Protein AF-A0A959T9N3-F1 (afdb_monomer)

Sequence (87 aa):
VSPDDPGVVYVLAGREDDSGFRGLYRSTNSGLQFNLRSNSPNLFGYQENGADNGGQSWYDMALAADPGDAQVVYVGGINVWKSTNGG

Secondary structure (DSSP, 8-state):
--SS-TT-EEEEEE-TTT--EEEEEEESSTTS--EEEE--S-TTSSSTT---S---TTT--EEEEETTEEEEEEEESSSEEEESS--

Solvent-accessible surface area (backbone atoms only — not comparable to full-atom values): 4580 Å² total; per-residue (Å²): 93,15,73,55,34,66,36,33,26,68,46,80,41,51,34,89,91,49,15,12,44,53,26,36,29,36,12,78,60,61,63,78,52,74,43,84,47,38,59,68,61,21,62,25,10,86,48,94,77,13,80,42,76,41,36,40,43,86,79,42,74,44,78,45,49,34,63,88,37,60,34,29,34,39,42,37,40,82,42,80,46,79,35,78,74,50,76

Nearest PDB structures (foldseek):
  3hie-assembly2_D  TM=3.954E-01  e=2.291E+00  Saccharomyces cerevisiae
  6ous-assembly2_U  TM=2.422E-01  e=2.161E+00  Homo sapiens

Structure (mmC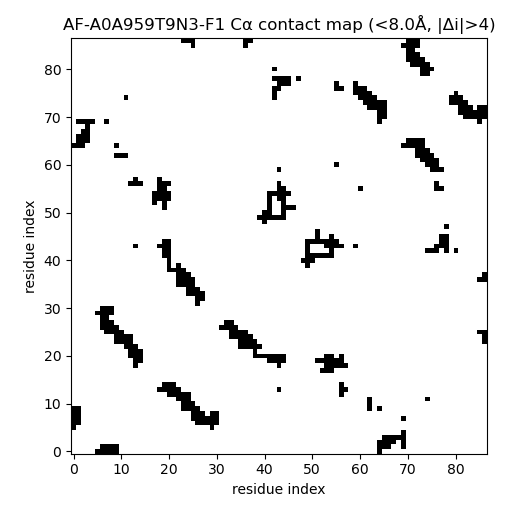IF, N/CA/C/O backbone):
data_AF-A0A959T9N3-F1
#
_entry.id   AF-A0A959T9N3-F1
#
loop_
_atom_site.group_PDB
_atom_site.id
_atom_site.type_symbol
_atom_site.label_atom_id
_atom_site.label_alt_id
_atom_site.label_comp_id
_atom_site.label_asym_i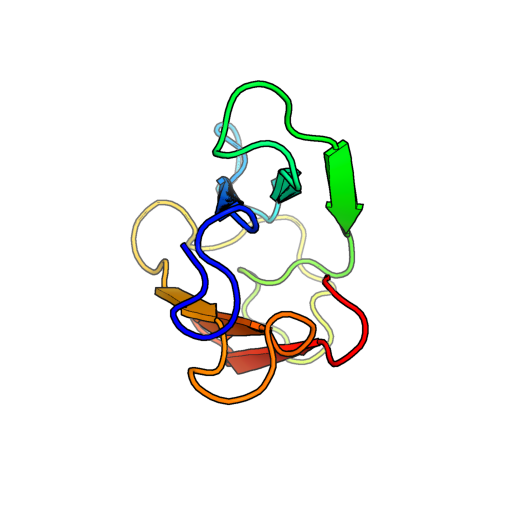d
_atom_site.label_entity_id
_atom_site.label_seq_id
_atom_site.pdbx_PDB_ins_code
_atom_site.Cartn_x
_atom_site.Cartn_y
_atom_site.Cartn_z
_atom_site.occupancy
_atom_site.B_iso_or_equiv
_atom_site.auth_seq_id
_atom_site.auth_comp_id
_atom_site.auth_asym_id
_atom_site.auth_atom_id
_atom_site.pdbx_PDB_model_num
ATOM 1 N N . VAL A 1 1 ? -5.139 3.480 7.197 1.00 88.81 1 VAL A N 1
ATOM 2 C CA . VAL A 1 1 ? -5.917 3.000 8.366 1.00 88.81 1 VAL A CA 1
ATOM 3 C C . VAL A 1 1 ? -7.211 2.420 7.835 1.00 88.81 1 VAL A C 1
ATOM 5 O O . VAL A 1 1 ? -7.739 3.007 6.896 1.00 88.81 1 VAL A O 1
ATOM 8 N N . SER A 1 2 ? -7.665 1.278 8.345 1.00 93.19 2 SER A N 1
ATOM 9 C CA . SER A 1 2 ? -8.963 0.721 7.960 1.00 93.19 2 SER A CA 1
ATOM 10 C C . SER A 1 2 ? -10.099 1.487 8.652 1.00 93.19 2 SER A C 1
ATOM 12 O O . SER A 1 2 ? -10.018 1.697 9.863 1.00 93.19 2 SER A O 1
ATOM 14 N N . PRO A 1 3 ? -11.143 1.920 7.924 1.00 93.00 3 PRO A N 1
ATOM 15 C CA . PRO A 1 3 ? -12.352 2.465 8.542 1.00 93.00 3 PRO A CA 1
ATOM 16 C C . PRO A 1 3 ? -13.150 1.424 9.343 1.00 93.00 3 PRO A C 1
ATOM 18 O O . PRO A 1 3 ? -13.772 1.790 10.335 1.00 93.00 3 PRO A O 1
ATOM 21 N N . ASP A 1 4 ? -13.106 0.154 8.929 1.00 96.81 4 ASP A N 1
ATOM 22 C CA . ASP A 1 4 ? -13.797 -0.970 9.581 1.00 96.81 4 ASP A CA 1
ATOM 23 C C . ASP A 1 4 ? -13.148 -1.345 10.930 1.00 96.81 4 ASP A C 1
ATOM 25 O O . ASP A 1 4 ? -13.831 -1.609 11.916 1.00 96.81 4 ASP A O 1
ATOM 29 N N . ASP A 1 5 ? -11.813 -1.270 11.002 1.00 96.69 5 ASP A N 1
ATOM 30 C CA . ASP A 1 5 ? -11.038 -1.477 12.231 1.00 96.69 5 ASP A CA 1
ATOM 31 C C . ASP A 1 5 ? -9.877 -0.465 12.316 1.00 96.69 5 ASP A C 1
ATOM 33 O O . ASP A 1 5 ? -8.826 -0.670 11.696 1.00 96.69 5 ASP A O 1
ATOM 37 N N . PRO A 1 6 ? -10.007 0.616 13.112 1.00 95.44 6 PRO A N 1
ATOM 38 C CA . PRO A 1 6 ? -8.955 1.622 13.268 1.00 95.44 6 PRO A CA 1
ATOM 39 C C . PRO A 1 6 ? -7.632 1.089 13.843 1.00 95.44 6 PRO A C 1
ATOM 41 O O . PRO A 1 6 ? -6.596 1.743 13.693 1.00 95.44 6 PRO A O 1
ATOM 44 N N . GLY A 1 7 ? -7.637 -0.084 14.489 1.00 97.19 7 GLY A N 1
ATOM 45 C CA . GLY A 1 7 ? -6.426 -0.772 14.935 1.00 97.19 7 GLY A CA 1
ATOM 46 C C . GLY A 1 7 ? -5.614 -1.359 13.778 1.00 97.19 7 GLY A C 1
ATOM 47 O O . GLY A 1 7 ? -4.404 -1.570 13.920 1.00 97.19 7 GLY A O 1
ATOM 48 N N . VAL A 1 8 ? -6.253 -1.574 12.622 1.00 98.38 8 VAL A N 1
ATOM 49 C CA . VAL A 1 8 ? -5.618 -2.049 11.395 1.00 98.38 8 VAL A CA 1
ATOM 50 C C . VAL A 1 8 ? -5.056 -0.883 10.585 1.00 98.38 8 VAL A C 1
ATOM 52 O O . VAL A 1 8 ? -5.771 -0.036 10.040 1.00 98.38 8 VAL A O 1
ATOM 55 N N . VAL A 1 9 ? -3.733 -0.869 10.434 1.00 98.50 9 VAL A N 1
ATOM 56 C CA . VAL A 1 9 ? -3.014 0.140 9.646 1.00 98.50 9 VAL A CA 1
ATOM 57 C C . VAL A 1 9 ? -2.159 -0.552 8.598 1.00 98.50 9 VAL A C 1
ATOM 59 O O . VAL A 1 9 ? -1.314 -1.375 8.935 1.00 98.50 9 VAL A O 1
ATOM 62 N N . TYR A 1 10 ? -2.358 -0.200 7.330 1.00 98.62 10 TYR A N 1
ATOM 63 C CA . TYR A 1 10 ? -1.522 -0.661 6.225 1.00 98.62 10 TYR A CA 1
ATOM 64 C C . TYR A 1 10 ? -0.461 0.379 5.872 1.00 98.62 10 TYR A C 1
ATOM 66 O O . TYR A 1 10 ? -0.739 1.579 5.893 1.00 98.62 10 TYR A O 1
ATOM 74 N N . VAL A 1 11 ? 0.730 -0.096 5.516 1.00 98.38 11 VAL A N 1
ATOM 75 C CA . VAL A 1 11 ? 1.823 0.697 4.944 1.00 98.38 11 VAL A CA 1
ATOM 76 C C . VAL A 1 11 ? 2.279 0.019 3.663 1.00 98.38 11 VAL A C 1
ATOM 78 O O . VAL A 1 11 ? 2.606 -1.166 3.663 1.00 98.38 11 VAL A O 1
ATOM 81 N N . LEU A 1 12 ? 2.311 0.783 2.578 1.00 98.19 12 LEU A N 1
ATOM 82 C CA . LEU A 1 12 ? 2.836 0.363 1.288 1.00 98.19 12 LEU A CA 1
ATOM 83 C C . LEU A 1 12 ? 4.213 1.002 1.099 1.00 98.19 12 LEU A C 1
ATOM 85 O O . LEU A 1 12 ? 4.348 2.210 1.275 1.00 98.19 12 LEU A O 1
ATOM 89 N N . ALA A 1 13 ? 5.224 0.206 0.756 1.00 97.81 13 ALA A N 1
ATOM 90 C CA . ALA A 1 13 ? 6.591 0.683 0.596 1.00 97.81 13 ALA A CA 1
ATOM 91 C C . ALA A 1 13 ? 7.157 0.342 -0.787 1.00 97.81 13 ALA A C 1
ATOM 93 O O . ALA A 1 13 ? 7.069 -0.798 -1.253 1.00 97.81 13 ALA A O 1
ATOM 94 N N . GLY A 1 14 ? 7.790 1.339 -1.399 1.00 97.56 14 GLY A N 1
ATOM 95 C CA . GLY A 1 14 ? 8.678 1.186 -2.547 1.00 97.56 14 GLY A CA 1
ATOM 96 C C . GLY A 1 14 ? 10.131 0.984 -2.126 1.00 97.56 14 GLY A C 1
ATOM 97 O O . GLY A 1 14 ? 10.512 1.318 -0.997 1.00 97.56 14 GLY A O 1
ATOM 98 N N . ARG A 1 15 ? 10.944 0.411 -3.011 1.00 97.19 15 ARG A N 1
ATOM 99 C CA . ARG A 1 15 ? 12.398 0.358 -2.843 1.00 97.19 15 ARG A CA 1
ATOM 100 C C . ARG A 1 15 ? 13.029 1.661 -3.321 1.00 97.19 15 ARG A C 1
ATOM 102 O O . ARG A 1 15 ? 12.547 2.282 -4.257 1.00 97.19 15 ARG A O 1
ATOM 109 N N . GLU A 1 16 ? 14.108 2.070 -2.670 1.00 96.12 16 GLU A N 1
ATOM 110 C CA . GLU A 1 16 ? 14.810 3.316 -2.997 1.00 96.12 16 GLU A CA 1
ATOM 111 C C . GLU A 1 16 ? 15.653 3.202 -4.276 1.00 96.12 16 GLU A C 1
ATOM 113 O O . GLU A 1 16 ? 15.770 4.163 -5.027 1.00 96.12 16 GLU A O 1
ATOM 118 N N . ASP A 1 17 ? 16.222 2.025 -4.536 1.00 96.56 17 ASP A N 1
ATOM 119 C CA . ASP A 1 17 ? 17.191 1.779 -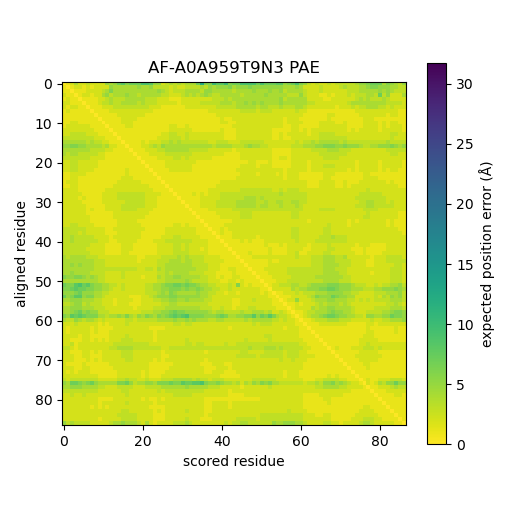5.606 1.00 96.56 17 ASP A CA 1
ATOM 120 C C . ASP A 1 17 ? 16.565 1.731 -7.004 1.00 96.56 17 ASP A C 1
ATOM 122 O O . ASP A 1 17 ? 17.151 2.243 -7.957 1.00 96.56 17 ASP A O 1
ATOM 126 N N . ASP A 1 18 ? 15.381 1.133 -7.138 1.00 96.69 18 ASP A N 1
ATOM 127 C CA . ASP A 1 18 ? 14.719 0.963 -8.436 1.00 96.69 18 ASP A CA 1
ATOM 128 C C . ASP A 1 18 ? 13.216 1.253 -8.434 1.00 96.69 18 ASP A C 1
ATOM 130 O O . ASP A 1 18 ? 12.532 1.017 -9.435 1.00 96.69 18 ASP A O 1
ATOM 134 N N . SER A 1 19 ? 12.693 1.763 -7.315 1.00 97.38 19 SER A N 1
ATOM 135 C CA . SER A 1 19 ? 11.274 2.094 -7.158 1.00 97.38 19 SER A CA 1
ATOM 136 C C . SER A 1 19 ? 10.305 0.927 -7.392 1.00 97.38 19 SER A C 1
ATOM 138 O O . SER A 1 19 ? 9.113 1.124 -7.648 1.00 97.38 19 SER A O 1
ATOM 140 N N . GLY A 1 20 ? 10.809 -0.306 -7.303 1.00 97.06 20 GLY A N 1
ATOM 141 C CA . GLY A 1 20 ? 10.009 -1.521 -7.279 1.00 97.06 20 GLY A CA 1
ATOM 142 C C . GLY A 1 20 ? 9.331 -1.742 -5.927 1.00 97.06 20 GLY A C 1
ATOM 143 O O . GLY A 1 20 ? 9.523 -1.005 -4.957 1.00 97.06 20 GLY A O 1
ATOM 144 N N . PHE A 1 21 ? 8.511 -2.784 -5.845 1.00 97.62 21 PHE A N 1
ATOM 145 C CA . PHE A 1 21 ? 7.777 -3.132 -4.633 1.00 97.62 21 PHE A CA 1
ATOM 146 C C . PHE A 1 21 ? 8.707 -3.635 -3.528 1.00 97.62 21 PHE A C 1
ATOM 148 O O . PHE A 1 21 ? 9.338 -4.683 -3.648 1.00 97.62 21 PHE A O 1
ATOM 155 N N . ARG A 1 22 ? 8.768 -2.894 -2.416 1.00 98.00 22 ARG A N 1
ATOM 156 C CA . ARG A 1 22 ? 9.484 -3.331 -1.211 1.00 98.00 22 ARG A CA 1
ATOM 157 C C . ARG A 1 22 ? 8.606 -4.214 -0.338 1.00 98.00 22 ARG A C 1
ATOM 159 O O . ARG A 1 22 ? 9.084 -5.204 0.211 1.00 98.00 22 ARG A O 1
ATOM 166 N N . GLY A 1 23 ? 7.340 -3.838 -0.192 1.00 97.94 23 GLY A N 1
ATOM 167 C CA . GLY A 1 23 ? 6.362 -4.657 0.502 1.00 97.94 23 GLY A CA 1
ATOM 168 C C . GLY A 1 23 ? 5.126 -3.904 0.971 1.00 97.94 23 GLY A C 1
ATOM 169 O O . GLY A 1 23 ? 5.100 -2.676 1.076 1.00 97.94 23 GLY A O 1
ATOM 170 N N . LEU A 1 24 ? 4.102 -4.689 1.283 1.00 98.56 24 LEU A N 1
ATOM 171 C CA . LEU A 1 24 ? 2.917 -4.291 2.017 1.00 98.56 24 LEU A CA 1
ATOM 172 C C . LEU A 1 24 ? 3.076 -4.774 3.458 1.00 98.56 24 LEU A C 1
ATOM 174 O O . LEU A 1 24 ? 3.361 -5.946 3.712 1.00 98.56 24 LEU A O 1
ATOM 178 N N . TYR A 1 25 ? 2.882 -3.866 4.402 1.00 98.75 25 TYR A N 1
ATOM 179 C CA . TYR A 1 25 ? 2.991 -4.118 5.829 1.00 98.75 25 TYR A CA 1
ATOM 180 C C . TYR A 1 25 ? 1.665 -3.812 6.508 1.00 98.75 25 TYR A C 1
ATOM 182 O O . TYR A 1 25 ? 0.916 -2.935 6.072 1.00 98.75 25 TYR A O 1
ATOM 190 N N . ARG A 1 26 ? 1.392 -4.511 7.609 1.00 98.56 26 ARG A N 1
ATOM 191 C CA . ARG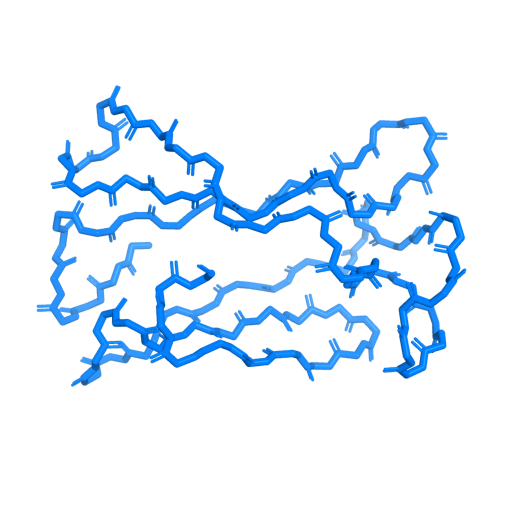 A 1 26 ? 0.174 -4.333 8.398 1.00 98.56 26 ARG A CA 1
ATOM 192 C C . ARG A 1 26 ? 0.487 -4.283 9.887 1.00 98.56 26 ARG A C 1
ATOM 194 O O . ARG A 1 26 ? 1.225 -5.118 10.408 1.00 98.56 26 ARG A O 1
ATOM 201 N N . SER A 1 27 ? -0.123 -3.321 10.560 1.00 98.62 27 SER A N 1
ATOM 202 C CA . SER A 1 27 ? -0.278 -3.263 12.007 1.00 98.62 27 SER A CA 1
ATOM 203 C C . SER A 1 27 ? -1.690 -3.697 12.387 1.00 98.62 27 SER A C 1
ATOM 205 O O . SER A 1 27 ? -2.632 -3.421 11.648 1.00 98.62 27 SER A O 1
ATOM 207 N N . THR A 1 28 ? -1.827 -4.349 13.538 1.00 98.00 28 THR A N 1
ATOM 208 C CA . THR A 1 28 ? -3.109 -4.646 14.205 1.00 98.00 28 THR A CA 1
ATOM 209 C C . THR A 1 28 ? -3.156 -4.042 15.613 1.00 98.00 28 THR A C 1
ATOM 211 O O . THR A 1 28 ? -3.942 -4.460 16.455 1.00 98.00 28 THR A O 1
ATOM 214 N N . ASN A 1 29 ? -2.239 -3.118 15.906 1.00 97.94 29 ASN A N 1
ATOM 215 C CA . ASN A 1 29 ? -2.089 -2.452 17.196 1.00 97.94 29 ASN A CA 1
ATOM 216 C C . ASN A 1 29 ? -1.912 -0.941 17.003 1.00 97.94 29 ASN A C 1
ATOM 218 O O . ASN A 1 29 ? -1.034 -0.322 17.604 1.00 97.94 29 ASN A O 1
ATOM 222 N N . SER A 1 30 ? -2.739 -0.363 16.127 1.00 97.88 30 SER A N 1
ATOM 223 C CA . SER A 1 30 ? -2.836 1.083 15.885 1.00 97.88 30 SER A CA 1
ATOM 224 C C . SER A 1 30 ? -1.514 1.733 15.460 1.00 97.88 30 SER A C 1
ATOM 226 O O . SER A 1 30 ? -1.233 2.879 15.801 1.00 97.88 30 SER A O 1
ATOM 228 N N . GLY A 1 31 ? -0.686 1.000 14.712 1.00 97.94 31 GLY A N 1
ATOM 229 C CA . GLY A 1 31 ? 0.575 1.499 14.165 1.00 97.94 31 GLY A CA 1
ATOM 230 C C . GLY A 1 31 ? 1.780 1.402 15.102 1.00 97.94 31 GLY A C 1
ATOM 231 O O . GLY A 1 31 ? 2.839 1.917 14.753 1.00 97.94 31 GLY A O 1
ATOM 232 N N . LEU A 1 32 ? 1.669 0.735 16.258 1.00 98.00 32 LEU A N 1
ATOM 233 C CA . LEU A 1 32 ? 2.816 0.534 17.157 1.00 98.00 32 LEU A CA 1
ATOM 234 C C . LEU A 1 32 ? 3.857 -0.426 16.567 1.00 98.00 32 LEU A C 1
ATOM 236 O O . LEU A 1 32 ? 5.057 -0.245 16.761 1.00 98.00 32 LEU A O 1
ATOM 240 N N . GLN A 1 33 ? 3.403 -1.462 15.859 1.00 98.06 33 GLN A N 1
ATOM 241 C CA . GLN A 1 33 ? 4.257 -2.436 15.183 1.00 98.06 33 GLN A CA 1
ATOM 242 C C . GLN A 1 33 ? 3.665 -2.825 13.833 1.00 98.06 33 GLN A C 1
ATOM 244 O O . GLN A 1 33 ? 2.449 -2.952 13.694 1.00 98.06 33 GLN A O 1
ATOM 249 N N . PHE A 1 34 ? 4.537 -3.065 12.855 1.00 98.62 34 PHE A N 1
ATOM 250 C CA . PHE A 1 34 ? 4.164 -3.467 11.503 1.00 98.62 34 PHE A CA 1
ATOM 251 C C . PHE A 1 34 ? 4.841 -4.782 11.134 1.00 98.62 34 PHE A C 1
ATOM 253 O O . PHE A 1 34 ? 6.054 -4.923 11.276 1.00 98.62 34 PHE A O 1
ATOM 260 N N . ASN A 1 35 ? 4.057 -5.725 10.619 1.00 98.44 35 ASN A N 1
ATOM 261 C CA . ASN A 1 35 ? 4.547 -6.998 10.105 1.00 98.44 35 ASN A CA 1
ATOM 262 C C . ASN A 1 35 ? 4.428 -7.023 8.580 1.00 98.44 35 ASN A C 1
ATOM 264 O O . ASN A 1 35 ? 3.455 -6.504 8.026 1.00 98.44 35 ASN A O 1
ATOM 268 N N . LEU A 1 36 ? 5.408 -7.631 7.908 1.00 98.62 36 LEU A N 1
ATOM 269 C CA . LEU A 1 36 ? 5.361 -7.847 6.463 1.00 98.62 36 LEU A CA 1
ATOM 270 C C . LEU A 1 36 ? 4.198 -8.783 6.114 1.00 98.62 36 LEU A C 1
ATOM 272 O O . LEU A 1 36 ? 3.976 -9.789 6.787 1.00 98.62 36 LEU A O 1
ATOM 276 N N . ARG A 1 37 ? 3.468 -8.434 5.059 1.00 98.38 37 ARG A N 1
ATOM 277 C CA . ARG A 1 37 ? 2.324 -9.187 4.542 1.00 98.38 37 ARG A CA 1
ATOM 278 C C . ARG A 1 37 ? 2.626 -9.800 3.186 1.00 98.38 37 ARG A C 1
ATOM 280 O O . ARG A 1 37 ? 2.522 -11.008 3.020 1.00 98.38 37 ARG A O 1
ATOM 287 N N . SER A 1 38 ? 3.115 -8.973 2.269 1.00 97.81 38 SER A N 1
ATOM 288 C CA . SER A 1 38 ? 3.580 -9.406 0.956 1.00 97.81 38 SER A CA 1
ATOM 289 C C . SER A 1 38 ? 4.744 -8.538 0.486 1.00 97.81 38 SER A C 1
ATOM 291 O O . SER A 1 38 ? 4.806 -7.352 0.803 1.00 97.81 38 SER A O 1
ATOM 293 N N . ASN A 1 39 ? 5.663 -9.131 -0.270 1.00 97.44 39 ASN A N 1
ATOM 294 C CA . ASN A 1 39 ? 6.736 -8.457 -1.006 1.00 97.44 39 ASN A CA 1
ATOM 295 C C . ASN A 1 39 ? 6.871 -8.978 -2.452 1.00 97.44 39 ASN A C 1
ATOM 297 O O . ASN A 1 39 ? 7.862 -8.693 -3.117 1.00 97.44 39 ASN A O 1
ATOM 301 N N . SER A 1 40 ? 5.901 -9.765 -2.930 1.00 96.50 40 SER A N 1
ATOM 302 C CA . SER A 1 40 ? 5.848 -10.266 -4.306 1.00 96.50 40 SER A CA 1
ATOM 303 C C . SER A 1 40 ? 4.401 -10.603 -4.714 1.00 96.50 40 SER A C 1
ATOM 305 O O . SER A 1 40 ? 3.600 -10.966 -3.847 1.00 96.50 40 SER A O 1
ATOM 307 N N . PRO A 1 41 ? 4.040 -10.500 -6.009 1.00 96.56 41 PRO A N 1
ATOM 308 C CA . PRO A 1 41 ? 4.847 -9.979 -7.123 1.00 96.56 41 PRO A CA 1
ATOM 309 C C . PRO A 1 41 ? 5.080 -8.456 -7.019 1.00 96.56 41 PRO A C 1
ATOM 311 O O . PRO A 1 41 ? 4.623 -7.820 -6.068 1.00 96.56 41 PRO A O 1
ATOM 314 N N . ASN A 1 42 ? 5.823 -7.860 -7.958 1.00 97.25 42 ASN A N 1
ATOM 315 C CA . ASN A 1 42 ? 6.092 -6.423 -7.942 1.00 97.25 42 ASN A CA 1
ATOM 316 C C . ASN A 1 42 ? 4.844 -5.615 -8.333 1.00 97.25 42 ASN A C 1
ATOM 318 O O . ASN A 1 42 ? 4.492 -5.519 -9.507 1.00 97.25 42 ASN A O 1
ATOM 322 N N . LEU A 1 43 ? 4.203 -4.994 -7.341 1.00 97.06 43 LEU A N 1
ATOM 323 C CA . LEU A 1 43 ? 2.954 -4.249 -7.532 1.00 97.06 43 LEU A CA 1
ATOM 324 C C . LEU A 1 43 ? 3.130 -2.894 -8.241 1.00 97.06 43 LEU A C 1
ATOM 326 O O . LEU A 1 43 ? 2.141 -2.324 -8.699 1.00 97.06 43 LEU A O 1
ATOM 330 N N . PHE A 1 44 ? 4.361 -2.382 -8.345 1.00 97.19 44 PHE A N 1
ATOM 331 C CA . PHE A 1 44 ? 4.673 -1.115 -9.025 1.00 97.19 44 PHE A CA 1
ATOM 332 C C . PHE A 1 44 ? 5.218 -1.299 -10.444 1.00 97.19 44 PHE A C 1
ATOM 334 O O . PHE A 1 44 ? 5.604 -0.314 -11.077 1.00 97.19 44 PHE A O 1
ATOM 341 N N . GLY A 1 45 ? 5.282 -2.547 -10.917 1.00 95.69 45 GLY A N 1
ATOM 342 C CA . GLY A 1 45 ? 5.689 -2.890 -12.271 1.00 95.69 45 GLY A CA 1
ATOM 343 C C . GLY A 1 45 ? 4.638 -2.523 -13.320 1.00 95.69 45 GLY A C 1
ATOM 344 O O . GLY A 1 45 ? 3.468 -2.269 -13.016 1.00 95.69 45 GLY A O 1
ATOM 345 N N . TYR A 1 46 ? 5.079 -2.524 -14.573 1.00 95.31 46 TYR A N 1
ATOM 346 C CA . TYR A 1 46 ? 4.250 -2.256 -15.745 1.00 95.31 46 TYR A CA 1
ATOM 347 C C . TYR A 1 46 ? 3.499 -3.514 -16.181 1.00 95.31 46 TYR A C 1
ATOM 349 O O . TYR A 1 46 ? 2.349 -3.440 -16.610 1.00 95.31 46 TYR A O 1
ATOM 357 N N . GLN A 1 47 ? 4.145 -4.675 -16.066 1.00 96.50 47 GLN A N 1
ATOM 358 C CA . GLN A 1 47 ? 3.572 -5.958 -16.430 1.00 96.50 47 GLN A CA 1
ATOM 359 C C . GLN A 1 47 ? 2.453 -6.331 -15.455 1.00 96.50 47 GLN A C 1
ATOM 361 O O . GLN A 1 47 ? 2.625 -6.283 -14.238 1.00 96.50 47 GLN A O 1
ATOM 366 N N . GLU A 1 48 ? 1.324 -6.789 -15.993 1.00 95.25 48 GLU A N 1
ATOM 367 C CA . GLU A 1 48 ? 0.144 -7.192 -15.211 1.00 95.25 48 GLU A CA 1
ATOM 368 C C . GLU A 1 48 ? 0.422 -8.355 -14.245 1.00 95.25 48 GLU A C 1
ATOM 370 O O . GLU A 1 48 ? -0.300 -8.552 -13.273 1.00 95.25 48 GLU A O 1
ATOM 375 N N . ASN A 1 49 ? 1.475 -9.137 -14.495 1.00 96.12 49 ASN A N 1
ATOM 376 C CA . ASN A 1 49 ? 1.913 -10.226 -13.620 1.00 96.12 49 ASN A C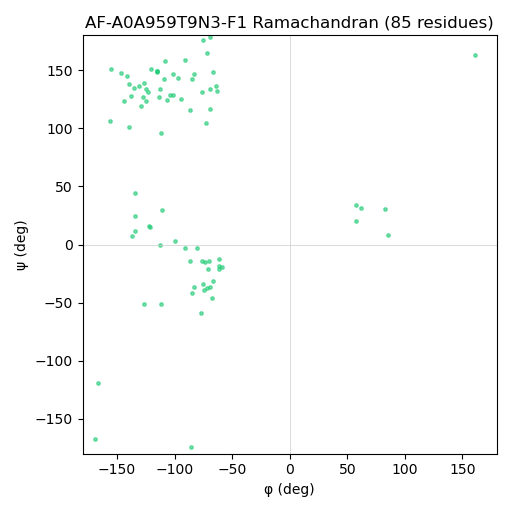A 1
ATOM 377 C C . ASN A 1 49 ? 2.954 -9.787 -12.567 1.00 96.12 49 ASN A C 1
ATOM 379 O O . ASN A 1 49 ? 3.377 -10.614 -11.761 1.00 96.12 49 ASN A O 1
ATOM 383 N N . GLY A 1 50 ? 3.387 -8.520 -12.583 1.00 95.94 50 GLY A N 1
ATOM 384 C CA . GLY A 1 50 ? 4.381 -7.966 -11.665 1.00 95.94 50 GLY A CA 1
ATOM 385 C C . GLY A 1 50 ? 5.762 -8.624 -11.755 1.00 95.94 50 GLY A C 1
ATOM 386 O O . GLY A 1 50 ? 6.452 -8.727 -10.740 1.00 95.94 50 GLY A O 1
ATOM 387 N N . ALA A 1 51 ? 6.160 -9.106 -12.939 1.00 97.06 51 ALA A N 1
ATOM 388 C CA . ALA A 1 51 ? 7.466 -9.732 -13.167 1.00 97.06 51 ALA A CA 1
ATOM 389 C C . ALA A 1 51 ? 8.618 -8.726 -13.376 1.00 97.06 51 ALA A C 1
ATOM 391 O O . ALA A 1 51 ? 9.771 -9.132 -13.528 1.00 97.06 51 ALA A O 1
ATOM 392 N N . ASP A 1 52 ? 8.328 -7.423 -13.396 1.00 95.69 52 ASP A N 1
ATOM 393 C CA . ASP A 1 52 ? 9.350 -6.382 -13.494 1.00 95.69 52 ASP A CA 1
ATOM 394 C C . ASP A 1 52 ? 10.228 -6.327 -12.243 1.00 95.69 52 ASP A C 1
ATOM 396 O O . ASP A 1 52 ? 9.759 -6.540 -11.124 1.00 95.69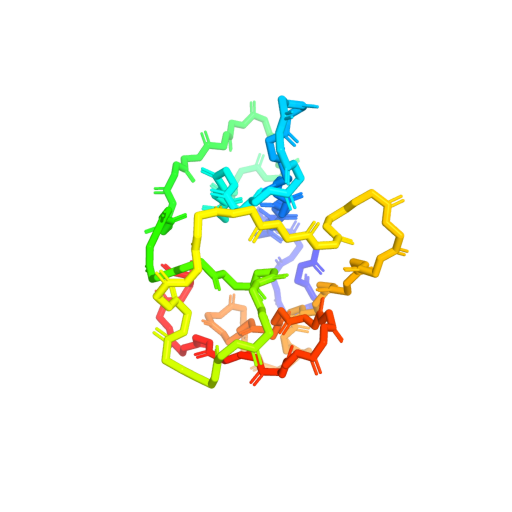 52 ASP A O 1
ATOM 400 N N . ASN A 1 53 ? 11.495 -5.947 -12.422 1.00 92.38 53 ASN A N 1
ATOM 401 C CA . ASN A 1 53 ? 12.368 -5.660 -11.290 1.00 92.38 53 ASN A CA 1
ATOM 402 C C . ASN A 1 53 ? 12.032 -4.280 -10.694 1.00 92.38 53 ASN A C 1
ATOM 404 O O . ASN A 1 53 ? 11.625 -4.208 -9.548 1.00 92.38 53 ASN A O 1
ATOM 408 N N . GLY A 1 54 ? 12.114 -3.194 -11.466 1.00 95.50 54 GLY A N 1
ATOM 409 C CA . GLY A 1 54 ? 11.823 -1.833 -10.982 1.00 95.50 54 GLY A CA 1
ATOM 410 C C . GLY A 1 54 ? 10.345 -1.442 -11.038 1.00 95.50 54 GLY A C 1
ATOM 411 O O . GLY A 1 54 ? 9.479 -2.248 -11.378 1.00 95.50 54 GLY A O 1
ATOM 412 N N . GLY A 1 55 ? 10.042 -0.187 -10.725 1.00 95.62 55 GLY A N 1
ATOM 413 C CA . GLY A 1 55 ? 8.667 0.303 -10.784 1.00 95.62 55 GLY A CA 1
ATOM 414 C C . GLY A 1 55 ? 8.534 1.812 -10.643 1.00 95.62 55 GLY A C 1
ATOM 415 O O . GLY A 1 55 ? 9.507 2.558 -10.737 1.00 95.62 55 GLY A O 1
ATOM 416 N N . GLN A 1 56 ? 7.303 2.268 -10.423 1.00 95.81 56 GLN A N 1
ATOM 417 C CA . GLN A 1 56 ? 6.974 3.689 -10.271 1.00 95.81 56 GLN A CA 1
ATOM 418 C C . GLN A 1 56 ? 6.544 4.071 -8.852 1.00 95.81 56 GLN A C 1
ATOM 420 O O . GLN A 1 56 ? 5.808 5.039 -8.678 1.00 95.81 56 GLN A O 1
ATOM 425 N N . SER A 1 57 ? 7.040 3.383 -7.816 1.00 95.94 57 SER A N 1
ATOM 426 C CA . SER A 1 57 ? 6.700 3.742 -6.430 1.00 95.94 57 SER A CA 1
ATOM 427 C C . SER A 1 57 ? 7.094 5.175 -6.046 1.00 95.94 57 SER A C 1
ATOM 429 O O . SER A 1 57 ? 6.616 5.695 -5.051 1.00 95.94 57 SER A O 1
ATOM 431 N N . TRP A 1 58 ? 8.004 5.816 -6.782 1.00 94.62 58 TRP A N 1
ATOM 432 C CA . TRP A 1 58 ? 8.409 7.205 -6.545 1.00 94.62 58 TRP A CA 1
ATOM 433 C C . TRP A 1 58 ? 7.382 8.242 -7.035 1.00 94.62 58 TRP A C 1
ATOM 435 O O . TRP A 1 58 ? 7.498 9.412 -6.674 1.00 94.62 58 TRP A O 1
ATOM 445 N N . TYR A 1 59 ? 6.407 7.835 -7.856 1.00 92.81 59 TYR A N 1
ATOM 446 C CA . TYR A 1 59 ? 5.425 8.728 -8.479 1.00 92.81 59 TYR A CA 1
ATOM 447 C C . TYR A 1 59 ? 3.984 8.279 -8.213 1.00 92.81 59 TYR A C 1
ATOM 449 O O . TYR A 1 59 ? 3.184 9.057 -7.697 1.00 92.81 59 TYR A O 1
ATOM 457 N N . ASP A 1 60 ? 3.681 7.007 -8.484 1.00 88.00 60 ASP A N 1
ATOM 458 C CA . ASP A 1 60 ? 2.325 6.463 -8.446 1.00 88.00 60 ASP A CA 1
ATOM 459 C C . ASP A 1 60 ? 2.169 5.478 -7.281 1.00 88.00 60 ASP A C 1
ATOM 461 O O . ASP A 1 60 ? 2.489 4.291 -7.385 1.00 88.00 60 ASP A O 1
ATOM 465 N N . MET A 1 61 ? 1.653 5.975 -6.153 1.00 95.06 61 MET A N 1
ATOM 466 C CA . MET A 1 61 ? 1.306 5.152 -4.992 1.00 95.06 61 MET A CA 1
ATOM 467 C C . MET A 1 61 ? -0.119 5.433 -4.524 1.00 95.06 61 MET A C 1
ATOM 469 O O . MET A 1 61 ? -0.435 6.527 -4.060 1.00 95.06 61 MET A O 1
ATOM 473 N N . ALA A 1 62 ? -0.959 4.403 -4.560 1.00 97.19 62 ALA A N 1
ATOM 474 C CA . ALA A 1 62 ? -2.279 4.412 -3.950 1.00 97.19 62 ALA A CA 1
ATOM 475 C C . ALA A 1 62 ? -2.432 3.209 -3.012 1.00 97.19 62 ALA A C 1
ATOM 477 O O . A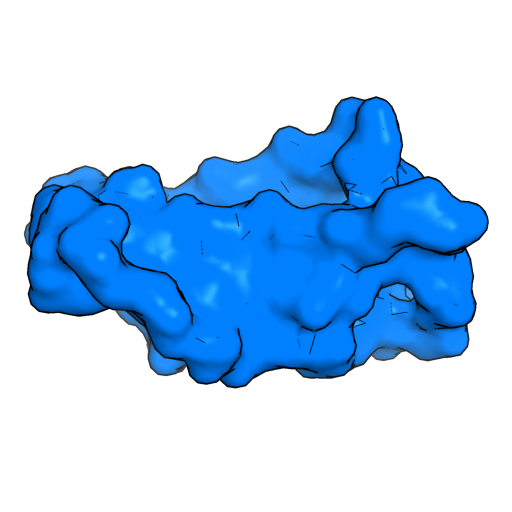LA A 1 62 ? -2.016 2.094 -3.325 1.00 97.19 62 ALA A O 1
ATOM 478 N N . LEU A 1 63 ? -3.054 3.429 -1.857 1.00 98.19 63 LEU A N 1
ATOM 479 C CA . LEU A 1 63 ? -3.361 2.384 -0.886 1.00 98.19 63 LEU A CA 1
ATOM 480 C C . LEU A 1 63 ? -4.706 2.698 -0.236 1.00 98.19 63 LEU A C 1
ATOM 482 O O . LEU A 1 63 ? -4.870 3.763 0.360 1.00 98.19 63 LEU A O 1
ATOM 486 N N . ALA A 1 64 ? -5.645 1.761 -0.315 1.00 98.25 64 ALA A N 1
ATOM 487 C CA . ALA A 1 64 ? -6.958 1.894 0.304 1.00 98.25 64 ALA A CA 1
ATOM 488 C C . ALA A 1 64 ? -7.370 0.579 0.970 1.00 98.25 64 ALA A C 1
ATOM 490 O O . ALA A 1 64 ? -7.344 -0.474 0.340 1.00 98.25 64 ALA A O 1
ATOM 491 N N . ALA A 1 65 ? -7.760 0.645 2.241 1.00 98.19 65 ALA A N 1
ATOM 492 C CA . ALA A 1 65 ? -8.470 -0.446 2.902 1.00 98.19 65 ALA A CA 1
ATOM 493 C C . ALA A 1 65 ? -9.969 -0.314 2.608 1.00 98.19 65 ALA A C 1
ATOM 495 O O . ALA A 1 65 ? -10.481 0.808 2.551 1.00 98.19 65 ALA A O 1
ATOM 496 N N . ASP A 1 66 ? -10.654 -1.436 2.415 1.00 98.12 66 ASP A N 1
ATOM 497 C CA . ASP A 1 66 ? -12.102 -1.447 2.233 1.00 98.12 66 ASP A CA 1
ATOM 498 C C . ASP A 1 66 ? -12.797 -0.930 3.509 1.00 98.12 66 ASP A C 1
ATOM 500 O O . ASP A 1 66 ? -12.432 -1.341 4.615 1.00 98.12 66 ASP A O 1
ATOM 504 N N . PRO A 1 67 ? -13.765 -0.003 3.400 1.00 97.56 67 PRO A N 1
ATOM 505 C CA . PRO A 1 67 ? -14.441 0.554 4.566 1.00 97.56 67 PRO A CA 1
ATOM 506 C C . PRO A 1 67 ? -15.371 -0.433 5.286 1.00 97.56 67 PRO A C 1
ATOM 508 O O . PRO A 1 67 ? -15.800 -0.109 6.389 1.00 97.56 67 PRO A O 1
ATOM 511 N N . GLY A 1 68 ? -15.716 -1.574 4.677 1.00 98.12 68 GLY A N 1
ATOM 512 C CA . GLY A 1 68 ? -16.583 -2.599 5.269 1.00 98.12 68 GLY A CA 1
ATOM 513 C C . GLY A 1 68 ? -15.891 -3.928 5.584 1.00 98.12 68 GLY A C 1
ATOM 514 O O . GLY A 1 68 ? -16.563 -4.843 6.052 1.00 98.12 68 GLY A O 1
ATOM 515 N N . ASP A 1 69 ? -14.592 -4.059 5.295 1.00 98.31 69 ASP A N 1
ATOM 516 C CA . ASP A 1 69 ? -13.800 -5.242 5.646 1.00 98.31 69 ASP A CA 1
ATOM 517 C C . ASP A 1 69 ? -12.307 -4.893 5.746 1.00 98.31 69 ASP A C 1
ATOM 519 O O . ASP A 1 69 ? -11.606 -4.739 4.740 1.00 98.31 69 ASP A O 1
ATOM 523 N N . ALA A 1 70 ? -11.777 -4.837 6.970 1.00 97.62 70 ALA A N 1
ATOM 524 C CA . ALA A 1 70 ? -10.367 -4.533 7.213 1.00 97.62 70 ALA A CA 1
ATOM 525 C C . ALA A 1 70 ? -9.371 -5.543 6.597 1.00 97.62 70 ALA A C 1
ATOM 527 O O . ALA A 1 70 ? -8.167 -5.258 6.554 1.00 97.62 70 ALA A O 1
ATOM 528 N N . GLN A 1 71 ? -9.826 -6.712 6.132 1.00 98.25 71 GLN A N 1
ATOM 529 C CA . GLN A 1 71 ?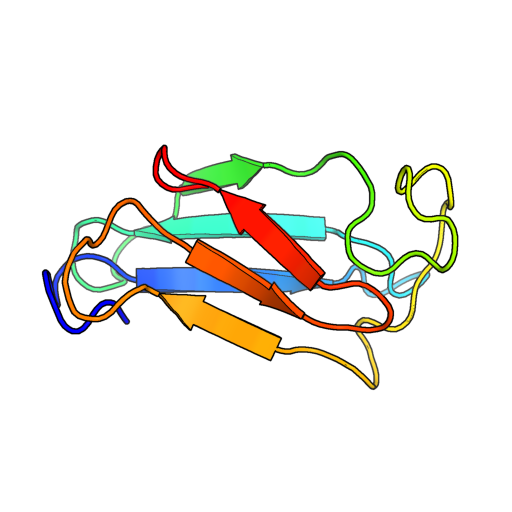 -9.013 -7.713 5.436 1.00 98.25 71 GLN A CA 1
ATOM 530 C C . GLN A 1 71 ? -8.912 -7.458 3.927 1.00 98.25 71 GLN A C 1
ATOM 532 O O . GLN A 1 71 ? -8.038 -8.040 3.275 1.00 98.25 71 GLN A O 1
ATOM 537 N N . VAL A 1 72 ? -9.760 -6.595 3.365 1.00 98.69 72 VAL A N 1
ATOM 538 C CA . VAL A 1 72 ? -9.702 -6.222 1.953 1.00 98.69 72 VAL A CA 1
ATOM 539 C C . VAL A 1 72 ? -8.880 -4.946 1.790 1.00 98.69 72 VAL A C 1
ATOM 541 O O . VAL A 1 72 ? -9.141 -3.915 2.408 1.00 98.69 72 VAL A O 1
ATOM 544 N N . VAL A 1 73 ? -7.859 -5.011 0.938 1.00 98.56 73 VAL A N 1
ATOM 545 C CA . VAL A 1 73 ? -6.960 -3.886 0.665 1.00 98.56 73 VAL A CA 1
ATOM 546 C C . VAL A 1 73 ? -6.631 -3.818 -0.818 1.00 98.56 73 VAL A C 1
ATOM 548 O O . VAL A 1 73 ? -6.392 -4.837 -1.469 1.00 98.56 73 VAL A O 1
ATOM 551 N N . TYR A 1 74 ? -6.624 -2.599 -1.341 1.00 98.50 74 TYR A N 1
ATOM 552 C CA . TYR A 1 74 ? -6.300 -2.279 -2.719 1.00 98.50 74 TYR A CA 1
ATOM 553 C C . TYR A 1 74 ? -4.988 -1.502 -2.765 1.00 98.50 74 TYR A C 1
ATOM 555 O O . TYR A 1 74 ? -4.794 -0.548 -2.006 1.00 98.50 74 TYR A O 1
ATOM 563 N N . VAL A 1 75 ? -4.105 -1.905 -3.673 1.00 98.00 75 VAL A N 1
ATOM 564 C CA . VAL A 1 75 ? -2.874 -1.185 -4.006 1.00 98.00 75 VAL A CA 1
ATOM 565 C C . VAL A 1 75 ? -3.003 -0.688 -5.436 1.00 98.00 75 VAL A C 1
ATOM 567 O O . VAL A 1 75 ? -3.315 -1.463 -6.336 1.00 98.00 75 VAL A O 1
ATOM 570 N N . GLY A 1 76 ? -2.785 0.606 -5.630 1.00 93.94 76 GLY A N 1
ATOM 571 C CA . GLY A 1 76 ? -2.782 1.250 -6.934 1.00 93.94 76 GLY A CA 1
ATOM 572 C C . GLY A 1 76 ? -1.404 1.801 -7.281 1.00 93.94 76 GLY A C 1
ATOM 573 O O . GLY A 1 76 ? -0.645 2.222 -6.407 1.00 93.94 76 GLY A O 1
ATOM 574 N N . GLY A 1 77 ? -1.127 1.811 -8.576 1.00 90.19 77 GLY A N 1
ATOM 575 C CA . GLY A 1 77 ? 0.014 2.442 -9.225 1.00 90.19 77 GLY A CA 1
ATOM 576 C C . GLY A 1 77 ? -0.290 2.468 -10.718 1.00 90.19 77 GLY A C 1
ATOM 577 O O . GLY A 1 77 ? -1.332 2.978 -11.122 1.00 90.19 77 GLY A O 1
ATOM 578 N N . ILE A 1 78 ? 0.547 1.808 -11.516 1.00 94.19 78 ILE A N 1
ATOM 579 C CA . ILE A 1 78 ? 0.253 1.525 -12.931 1.00 94.19 78 ILE A CA 1
ATOM 580 C C . ILE A 1 78 ? -0.915 0.536 -13.049 1.00 94.19 78 ILE A C 1
ATOM 582 O O . ILE A 1 78 ? -1.848 0.740 -13.820 1.00 94.19 78 ILE A O 1
ATOM 586 N N . ASN A 1 79 ? -0.861 -0.525 -12.242 1.00 95.50 79 ASN A N 1
ATOM 587 C CA . ASN A 1 7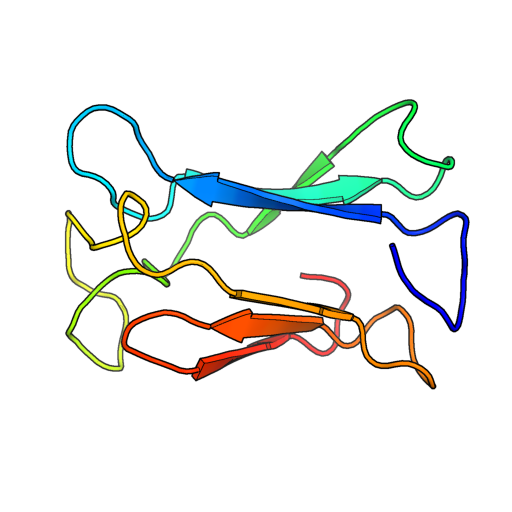9 ? -1.877 -1.565 -12.143 1.00 95.50 79 ASN A CA 1
ATOM 588 C C . ASN A 1 79 ? -2.635 -1.444 -10.810 1.00 95.50 79 ASN A C 1
ATOM 590 O O . ASN A 1 79 ? -2.124 -0.878 -9.838 1.00 95.50 79 ASN A O 1
ATOM 594 N N . VAL A 1 80 ? -3.851 -1.997 -10.754 1.00 97.25 80 VAL A N 1
ATOM 595 C CA . VAL A 1 80 ? -4.642 -2.090 -9.518 1.00 97.25 80 VAL A CA 1
ATOM 596 C C . VAL A 1 80 ? -4.645 -3.529 -9.025 1.00 97.25 80 VAL A C 1
ATOM 598 O O . VAL A 1 80 ? -5.074 -4.443 -9.725 1.00 97.25 80 VAL A O 1
ATOM 601 N N . TRP A 1 81 ? -4.214 -3.710 -7.785 1.00 97.75 81 TRP A N 1
ATOM 602 C CA . TRP A 1 81 ? -4.109 -4.996 -7.112 1.00 97.75 81 TRP A CA 1
ATOM 603 C C . TRP A 1 81 ? -5.066 -5.052 -5.931 1.00 97.75 81 TRP A C 1
ATOM 605 O O . TRP A 1 81 ? -5.330 -4.038 -5.283 1.00 97.75 81 TRP A O 1
ATOM 615 N N . LYS A 1 82 ? -5.557 -6.251 -5.620 1.00 98.00 82 LYS A N 1
ATOM 616 C CA . LYS A 1 82 ? -6.463 -6.502 -4.498 1.00 98.00 82 LYS A CA 1
ATOM 617 C C . LYS A 1 82 ? -5.966 -7.687 -3.680 1.00 98.00 82 LYS A C 1
ATOM 619 O O . LYS A 1 82 ? -5.637 -8.729 -4.239 1.00 98.00 82 LYS A O 1
ATOM 624 N N . SER A 1 83 ? -6.006 -7.550 -2.362 1.00 98.25 83 SER A N 1
ATOM 625 C CA . SER A 1 83 ? -5.960 -8.664 -1.416 1.00 98.25 83 SER A CA 1
ATOM 626 C C . SER A 1 83 ? -7.278 -8.731 -0.640 1.00 98.25 83 SER A C 1
ATOM 628 O O . SER A 1 83 ? -7.925 -7.708 -0.417 1.00 98.25 83 SER A O 1
ATOM 630 N N . THR A 1 84 ? -7.684 -9.940 -0.251 1.00 98.38 84 THR A N 1
ATOM 631 C CA . THR A 1 84 ? -8.868 -10.219 0.586 1.00 98.38 84 THR A CA 1
ATOM 632 C C . THR A 1 84 ? -8.508 -10.972 1.868 1.00 98.38 84 THR A C 1
ATOM 634 O O . THR A 1 84 ? -9.362 -11.597 2.489 1.00 98.38 84 THR A O 1
ATOM 637 N N . ASN A 1 85 ? -7.226 -11.001 2.235 1.00 97.94 85 ASN A N 1
ATOM 638 C CA . ASN A 1 85 ? -6.717 -11.737 3.395 1.00 97.94 85 ASN A CA 1
ATOM 639 C C . ASN A 1 85 ? -5.741 -10.905 4.246 1.00 97.94 85 ASN A C 1
ATOM 641 O O . ASN A 1 85 ? -4.940 -11.448 5.010 1.00 97.94 85 ASN A O 1
ATOM 645 N N . GLY A 1 86 ? -5.864 -9.581 4.166 1.00 97.19 86 GLY A N 1
ATOM 646 C CA . GLY A 1 86 ? -5.108 -8.625 4.962 1.00 97.19 86 GLY A CA 1
ATOM 647 C C . GLY A 1 86 ? -3.717 -8.322 4.416 1.00 97.19 86 GLY A C 1
ATOM 648 O O . GLY A 1 86 ? -2.807 -8.048 5.206 1.00 97.19 86 GLY A O 1
ATOM 649 N N . GLY A 1 87 ? -3.557 -8.393 3.092 1.00 95.12 87 GLY A N 1
ATOM 650 C CA . GLY A 1 87 ? -2.259 -8.322 2.426 1.00 95.12 87 GLY A CA 1
ATOM 651 C C . GLY A 1 87 ? -1.555 -9.664 2.420 1.00 95.12 87 GLY A C 1
ATOM 652 O O . GLY A 1 87 ? -1.454 -10.277 3.516 1.00 95.12 87 GLY A O 1
#

Radius of gyration: 12.46 Å; Cα contacts (8 Å, |Δi|>4): 233; chains: 1; bounding box: 34×20×34 Å

Foldseek 3Di:
DALQQQLKDKDWDADPPARWGQAIWIGNGNPPDIDGDDRDQTQQDLDPRSVDPHGVNVPFWDKDADNNANQWIWIDGNDIDIGNGND

Mean predicted aligned error: 2.26 Å

pLDDT: mean 96.78, std 2.09, range [88.0, 98.75]